Protein AF-A0A946DXX6-F1 (afdb_monomer_lite)

Secondary structure (DSSP, 8-state):
-----SSSHHHHHHHHHHHHHHHHHHHHHHHHHHHHHHHHHHHHHHHHHHHHHHHHHHHHHHHHHHHHHHHHHHHHHHHHHHTT-HHHHHHHHHHHHHHHGGGTTT-HHHHHHHHHHHHHHHHHHHHHTTSS-HHHHHHHHHHHHHHHHHHHHHT--TTSSSSSSTTSS--

Radius of gyration: 35.78 Å; chains: 1; bounding box: 60×43×117 Å

Foldseek 3Di:
DDDPPPPDPPVVVVVVVVVVVVVVVVVVVVVVVVVVVVVVVVVVVVVVVVVVVVVVVVVLVLLVVLLVLLVVLLVVLVVCLVVLVLQVSLVSLQVSLVSLVVCCVVPVVSVVLSVVSNVLSVVSVCVVVVNDPSPVSVVVSVVNSVVSCVVSVVSVDPDPDPPPPVPPVPD

pLDDT: mean 73.75, std 17.31, range [38.25, 97.12]

Structure (mmCIF, N/CA/C/O backbone):
data_AF-A0A946DXX6-F1
#
_entry.id   AF-A0A946DXX6-F1
#
loop_
_atom_site.group_PDB
_atom_site.id
_atom_site.type_symbol
_atom_site.label_atom_id
_atom_site.label_alt_id
_atom_site.label_comp_id
_atom_site.label_asym_id
_atom_site.label_entity_id
_atom_site.label_seq_id
_atom_site.pdbx_PDB_ins_code
_atom_site.Cartn_x
_atom_site.Cartn_y
_atom_site.Cartn_z
_atom_site.occupancy
_atom_site.B_iso_or_equiv
_atom_site.auth_seq_id
_atom_site.auth_comp_id
_atom_site.auth_asym_id
_atom_site.auth_atom_id
_atom_site.pdbx_PDB_model_num
ATOM 1 N N . MET A 1 1 ? 36.329 -27.708 -96.962 1.00 42.53 1 MET A N 1
ATOM 2 C CA . MET A 1 1 ? 36.511 -27.893 -95.509 1.00 42.53 1 MET A CA 1
ATOM 3 C C . MET A 1 1 ? 36.830 -26.517 -94.967 1.00 42.53 1 MET A C 1
ATOM 5 O O . MET A 1 1 ? 37.917 -26.030 -95.229 1.00 42.53 1 MET A O 1
ATOM 9 N N . ALA A 1 2 ? 35.816 -25.835 -94.436 1.00 41.81 2 ALA A N 1
ATOM 10 C CA . ALA A 1 2 ? 35.897 -24.435 -94.039 1.00 41.81 2 ALA A CA 1
ATOM 11 C C . ALA A 1 2 ? 36.210 -24.326 -92.544 1.00 41.81 2 ALA A C 1
ATOM 13 O O . ALA A 1 2 ? 35.707 -25.111 -91.740 1.00 41.81 2 ALA A O 1
ATOM 14 N N . ASP A 1 3 ? 37.058 -23.351 -92.249 1.00 43.53 3 ASP A N 1
ATOM 15 C CA . ASP A 1 3 ? 37.650 -22.978 -90.972 1.00 43.53 3 ASP A CA 1
ATOM 16 C C . ASP A 1 3 ? 36.684 -22.981 -89.779 1.00 43.53 3 ASP A C 1
ATOM 18 O O . ASP A 1 3 ? 35.752 -22.184 -89.688 1.00 43.53 3 ASP A O 1
ATOM 22 N N . SER A 1 4 ? 36.971 -23.842 -88.801 1.00 49.56 4 SER A N 1
ATOM 23 C CA . SER A 1 4 ? 36.309 -23.897 -87.495 1.00 49.56 4 SER A CA 1
ATOM 24 C C . SER A 1 4 ? 37.203 -23.316 -86.390 1.00 49.56 4 SER A C 1
ATOM 26 O O . SER A 1 4 ? 37.448 -23.979 -85.383 1.00 49.56 4 SER A O 1
ATOM 28 N N . GLN A 1 5 ? 37.744 -22.106 -86.581 1.00 49.38 5 GLN A N 1
ATOM 29 C CA . GLN A 1 5 ? 38.649 -21.478 -85.597 1.00 49.38 5 GLN A CA 1
ATOM 30 C C . GLN A 1 5 ? 38.319 -20.027 -85.203 1.00 49.38 5 GLN A C 1
ATOM 32 O O . GLN A 1 5 ? 39.096 -19.408 -84.487 1.00 49.38 5 GLN A O 1
ATOM 37 N N . LEU A 1 6 ? 37.160 -19.474 -85.577 1.00 48.19 6 LEU A N 1
ATOM 38 C CA . LEU A 1 6 ? 36.813 -18.079 -85.238 1.00 48.19 6 LEU A CA 1
ATOM 39 C C . LEU A 1 6 ? 35.688 -17.915 -84.201 1.00 48.19 6 LEU A C 1
ATOM 41 O O . LEU A 1 6 ? 35.209 -16.804 -83.996 1.00 48.19 6 LEU A O 1
ATOM 45 N N . ALA A 1 7 ? 35.266 -18.987 -83.524 1.00 48.91 7 ALA A N 1
ATOM 46 C CA . ALA A 1 7 ? 34.109 -18.940 -82.618 1.00 48.91 7 ALA A CA 1
ATOM 47 C C . ALA A 1 7 ? 34.429 -19.104 -81.120 1.00 48.91 7 ALA A C 1
ATOM 49 O O . ALA A 1 7 ? 33.512 -19.028 -80.309 1.00 48.91 7 ALA A O 1
ATOM 50 N N . THR A 1 8 ? 35.689 -19.315 -80.724 1.00 49.34 8 THR A N 1
ATOM 51 C CA . THR A 1 8 ? 36.031 -19.592 -79.315 1.00 49.34 8 THR A CA 1
ATOM 52 C C . THR A 1 8 ? 36.405 -18.350 -78.502 1.00 49.34 8 THR A C 1
ATOM 54 O O . THR A 1 8 ? 36.084 -18.305 -77.326 1.00 49.34 8 THR A O 1
ATOM 57 N N . GLY A 1 9 ? 36.991 -17.302 -79.096 1.00 51.78 9 GLY A N 1
ATOM 58 C CA . GLY A 1 9 ? 37.441 -16.120 -78.332 1.00 51.78 9 GLY A CA 1
ATOM 59 C C . GLY A 1 9 ? 36.355 -15.083 -78.005 1.00 51.78 9 GLY A C 1
ATOM 60 O O . GLY A 1 9 ? 36.371 -14.471 -76.944 1.00 51.78 9 GLY A O 1
ATOM 61 N N . PHE A 1 10 ? 35.376 -14.880 -78.892 1.00 49.94 10 PHE A N 1
ATOM 62 C CA . PHE A 1 10 ? 34.397 -13.789 -78.747 1.00 49.94 10 PHE A CA 1
ATOM 63 C C . PHE A 1 10 ? 33.220 -14.125 -77.817 1.00 49.94 10 PHE A C 1
ATOM 65 O O . PHE A 1 10 ? 32.603 -13.225 -77.243 1.00 49.94 10 PHE A O 1
ATOM 72 N N . LEU A 1 11 ? 32.899 -15.414 -77.673 1.00 51.38 11 LEU A N 1
ATOM 73 C CA . LEU A 1 11 ? 31.879 -15.892 -76.739 1.00 51.38 11 LEU A CA 1
ATOM 74 C C . LEU A 1 11 ? 32.445 -16.020 -75.316 1.00 51.38 11 LEU A C 1
ATOM 76 O O . LEU A 1 11 ? 31.753 -15.624 -74.384 1.00 51.38 11 LEU A O 1
ATOM 80 N N . ASP A 1 12 ? 33.694 -16.466 -75.144 1.00 59.28 12 ASP A N 1
ATOM 81 C CA . ASP A 1 12 ? 34.301 -16.636 -73.814 1.00 59.28 12 ASP A CA 1
ATOM 82 C C . ASP A 1 12 ? 34.495 -15.304 -73.076 1.00 59.28 12 ASP A C 1
ATOM 84 O O . ASP A 1 12 ? 34.080 -15.172 -71.925 1.00 59.28 12 ASP A O 1
ATOM 88 N N . ASP A 1 13 ? 35.050 -14.279 -73.731 1.00 59.81 13 ASP A N 1
ATOM 89 C CA . ASP A 1 13 ? 35.323 -13.000 -73.061 1.00 59.81 13 ASP A CA 1
ATOM 90 C C . ASP A 1 13 ? 34.041 -12.213 -72.749 1.00 59.81 13 ASP A C 1
ATOM 92 O O . ASP A 1 13 ? 33.933 -11.615 -71.681 1.00 59.81 13 ASP A O 1
ATOM 96 N N . ARG A 1 14 ? 33.025 -12.260 -73.624 1.00 60.88 14 ARG A N 1
ATOM 97 C CA . ARG A 1 14 ? 31.748 -11.552 -73.409 1.00 60.88 14 ARG A CA 1
ATOM 98 C C . ARG A 1 14 ? 30.870 -12.204 -72.345 1.00 60.88 14 ARG A C 1
ATOM 100 O O . ARG A 1 14 ? 30.226 -11.491 -71.576 1.00 60.88 14 ARG A O 1
ATOM 107 N N . TRP A 1 15 ? 30.834 -13.537 -72.286 1.00 58.66 15 TRP A N 1
ATOM 108 C CA . TRP A 1 15 ? 30.123 -14.247 -71.220 1.00 58.66 15 TRP A CA 1
ATOM 109 C C . TRP A 1 15 ? 30.855 -14.126 -69.881 1.00 58.66 15 TRP A C 1
ATOM 111 O O . TRP A 1 15 ? 30.199 -13.936 -68.857 1.00 58.66 15 TRP A O 1
ATOM 121 N N . ARG A 1 16 ? 32.196 -14.151 -69.878 1.00 63.50 16 ARG A N 1
ATOM 122 C CA . ARG A 1 16 ? 33.002 -13.928 -68.669 1.00 63.50 16 ARG A CA 1
ATOM 123 C C . ARG A 1 16 ? 32.853 -12.504 -68.129 1.00 63.50 16 ARG A C 1
ATOM 125 O O . ARG A 1 16 ? 32.652 -12.361 -66.926 1.00 63.50 16 ARG A O 1
ATOM 132 N N . ASP A 1 17 ? 32.867 -11.478 -68.983 1.00 59.44 17 ASP A N 1
ATOM 133 C CA . ASP A 1 17 ? 32.601 -10.089 -68.570 1.00 59.44 17 ASP A CA 1
ATOM 134 C C . ASP A 1 17 ? 31.159 -9.904 -68.087 1.00 59.44 17 ASP A C 1
ATOM 136 O O . ASP A 1 17 ? 30.926 -9.259 -67.067 1.00 59.44 17 ASP A O 1
AT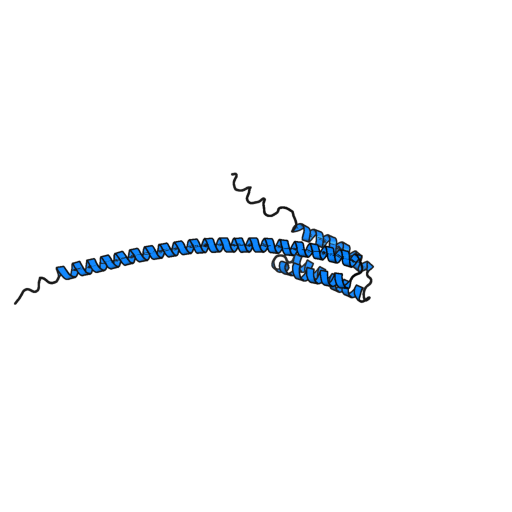OM 140 N N . GLY A 1 18 ? 30.181 -10.523 -68.758 1.00 63.53 18 GLY A N 1
ATOM 141 C CA . GLY A 1 18 ? 28.786 -10.509 -68.314 1.00 63.53 18 GLY A CA 1
ATOM 142 C C . GLY A 1 18 ? 28.611 -11.119 -66.920 1.00 63.53 18 GLY A C 1
ATOM 143 O O . GLY A 1 18 ? 27.963 -10.524 -66.061 1.00 63.53 18 GLY A O 1
ATOM 144 N N . LEU A 1 19 ? 29.245 -12.267 -66.659 1.00 60.84 19 LEU A N 1
ATOM 145 C CA . LEU A 1 19 ? 29.236 -12.920 -65.346 1.00 60.84 19 LEU A CA 1
ATOM 146 C C . LEU A 1 19 ? 30.027 -12.136 -64.293 1.00 60.84 19 LEU A C 1
ATOM 148 O O . LEU A 1 19 ? 29.609 -12.096 -63.138 1.00 60.84 19 LEU A O 1
ATOM 152 N N . ALA A 1 20 ? 31.125 -11.480 -64.671 1.00 62.44 20 ALA A N 1
ATOM 153 C CA . ALA A 1 20 ? 31.894 -10.624 -63.773 1.00 62.44 20 ALA A CA 1
ATOM 154 C C . ALA A 1 20 ? 31.110 -9.364 -63.375 1.00 62.44 20 ALA A C 1
ATOM 156 O O . ALA A 1 20 ? 31.113 -8.995 -62.204 1.00 62.44 20 ALA A O 1
ATOM 157 N N . ILE A 1 21 ? 30.381 -8.744 -64.310 1.00 66.00 21 ILE A N 1
ATOM 158 C CA . ILE A 1 21 ? 29.507 -7.593 -64.038 1.00 66.00 21 ILE A CA 1
ATOM 159 C C . ILE A 1 21 ? 28.327 -8.019 -63.161 1.00 66.00 21 ILE A C 1
ATOM 161 O O . ILE A 1 21 ? 28.051 -7.369 -62.156 1.00 66.00 21 ILE A O 1
ATOM 165 N N . VAL A 1 22 ? 27.661 -9.132 -63.483 1.00 63.97 22 VAL A N 1
ATOM 166 C CA . VAL A 1 22 ? 26.556 -9.665 -62.667 1.00 63.97 22 VAL A CA 1
ATOM 167 C C . VAL A 1 22 ? 27.046 -10.065 -61.271 1.00 63.97 22 VAL A C 1
ATOM 169 O O . VAL A 1 22 ? 26.384 -9.762 -60.279 1.00 63.97 22 VAL A O 1
ATOM 172 N N . GLY A 1 23 ? 28.232 -10.669 -61.173 1.00 61.81 23 GLY A N 1
ATOM 173 C CA . GLY A 1 23 ? 28.885 -10.997 -59.907 1.00 61.81 23 GLY A CA 1
ATOM 174 C C . GLY A 1 23 ? 29.244 -9.754 -59.093 1.00 61.81 23 GLY A C 1
ATOM 175 O O . GLY A 1 23 ? 28.924 -9.687 -57.908 1.00 61.81 23 GLY A O 1
ATOM 176 N N . ALA A 1 24 ? 29.830 -8.733 -59.723 1.00 63.62 24 ALA A N 1
ATOM 177 C CA . ALA A 1 24 ? 30.171 -7.467 -59.075 1.00 63.62 24 ALA A CA 1
ATOM 178 C C . ALA A 1 24 ? 28.922 -6.719 -58.583 1.00 63.62 24 ALA A C 1
ATOM 180 O O . ALA A 1 24 ? 28.896 -6.234 -57.451 1.00 63.62 24 ALA A O 1
ATOM 181 N N . VAL A 1 25 ? 27.855 -6.683 -59.387 1.00 68.44 25 VAL A N 1
ATOM 182 C CA . VAL A 1 25 ? 26.559 -6.109 -58.996 1.00 68.44 25 VAL A CA 1
ATOM 183 C C . VAL A 1 25 ? 25.938 -6.900 -57.840 1.00 68.44 25 VAL A C 1
ATOM 185 O O . VAL A 1 25 ? 25.453 -6.298 -56.883 1.00 68.44 25 VAL A O 1
ATOM 188 N N . GLY A 1 26 ? 26.008 -8.234 -57.863 1.00 58.97 26 GLY A N 1
ATOM 189 C CA . GLY A 1 26 ? 25.528 -9.091 -56.773 1.00 58.97 26 GLY A CA 1
ATOM 190 C C . GLY A 1 26 ? 26.270 -8.865 -55.450 1.00 58.97 26 GLY A C 1
ATOM 191 O O . GLY A 1 26 ? 25.641 -8.787 -54.391 1.00 58.97 26 GLY A O 1
ATOM 192 N N . VAL A 1 27 ? 27.593 -8.681 -55.498 1.00 63.19 27 VAL A N 1
ATOM 193 C CA . VAL A 1 27 ? 28.404 -8.338 -54.318 1.00 63.19 27 VAL A CA 1
ATOM 194 C C . VAL A 1 27 ? 28.028 -6.954 -53.781 1.00 63.19 27 VAL A C 1
ATOM 196 O O . VAL A 1 27 ? 27.816 -6.811 -52.578 1.00 63.19 27 VAL A O 1
ATOM 199 N N . LEU A 1 28 ? 27.862 -5.951 -54.650 1.00 62.81 28 LEU A N 1
ATOM 200 C CA . LEU A 1 28 ? 27.447 -4.602 -54.242 1.00 62.81 28 LEU A CA 1
ATOM 201 C C . LEU A 1 28 ? 26.054 -4.587 -53.597 1.00 62.81 28 LEU A C 1
ATOM 203 O O . LEU A 1 28 ? 25.866 -3.940 -52.568 1.00 62.81 28 LEU A O 1
ATOM 207 N N . LEU A 1 29 ? 25.097 -5.338 -54.149 1.00 61.56 29 LEU A N 1
ATOM 208 C CA . LEU A 1 29 ? 23.759 -5.490 -53.568 1.00 61.56 29 LEU A CA 1
ATOM 209 C C . LEU A 1 29 ? 23.795 -6.205 -52.214 1.00 61.56 29 LEU A C 1
ATOM 211 O O . LEU A 1 29 ? 23.064 -5.826 -51.301 1.00 61.56 29 LEU A O 1
ATOM 215 N N . THR A 1 30 ? 24.674 -7.195 -52.054 1.00 63.16 30 THR A N 1
ATOM 216 C CA . THR A 1 30 ? 24.858 -7.899 -50.777 1.00 63.16 30 THR A CA 1
ATOM 217 C C . THR A 1 30 ? 25.454 -6.971 -49.718 1.00 63.16 30 THR A C 1
ATOM 219 O O . THR A 1 30 ? 24.955 -6.927 -48.597 1.00 63.16 30 THR A O 1
ATOM 222 N N . LEU A 1 31 ? 26.464 -6.169 -50.070 1.00 64.56 31 LEU A N 1
ATOM 223 C CA . LEU A 1 31 ? 27.055 -5.173 -49.167 1.00 64.56 31 LEU A CA 1
ATOM 224 C C . LEU A 1 31 ? 26.043 -4.090 -48.762 1.00 64.56 31 LEU A C 1
ATOM 226 O O . LEU A 1 31 ? 25.970 -3.727 -47.588 1.00 64.56 31 LEU A O 1
ATOM 230 N N . LEU A 1 32 ? 25.214 -3.629 -49.704 1.00 68.38 32 LEU A N 1
ATOM 231 C CA . LEU A 1 32 ? 24.083 -2.738 -49.423 1.00 68.38 32 LEU A CA 1
ATOM 232 C C . LEU A 1 32 ? 23.070 -3.389 -48.473 1.00 68.38 32 LEU A C 1
ATOM 234 O O . LEU A 1 32 ? 22.661 -2.764 -47.497 1.00 68.38 32 LEU A O 1
ATOM 238 N N . GLY A 1 33 ? 22.705 -4.650 -48.715 1.00 53.41 33 GLY A N 1
ATOM 239 C CA . GLY A 1 33 ? 21.799 -5.412 -47.856 1.00 53.41 33 GLY A CA 1
ATOM 240 C C . GLY A 1 33 ? 22.331 -5.582 -46.431 1.00 53.41 33 GLY A C 1
ATOM 241 O O . GLY A 1 33 ? 21.594 -5.363 -45.471 1.00 53.41 33 GLY A O 1
ATOM 242 N N . VAL A 1 34 ? 23.624 -5.886 -46.279 1.00 61.62 34 VAL A N 1
ATOM 243 C CA . VAL A 1 34 ? 24.296 -5.978 -44.972 1.00 61.62 34 VAL A CA 1
ATOM 244 C C . VAL A 1 34 ? 24.321 -4.617 -44.271 1.00 61.62 34 VAL A C 1
ATOM 246 O O . VAL A 1 34 ? 24.017 -4.544 -43.083 1.00 61.62 34 VAL A O 1
ATOM 249 N N . GLY A 1 35 ? 24.596 -3.525 -44.991 1.00 63.03 35 GLY A N 1
ATOM 250 C CA . GLY A 1 35 ? 24.540 -2.168 -44.438 1.00 63.03 35 GLY A CA 1
ATOM 251 C C . GLY A 1 35 ? 23.142 -1.780 -43.944 1.00 63.03 35 GLY A C 1
ATOM 252 O O . GLY A 1 35 ? 23.001 -1.247 -42.842 1.00 63.03 35 GLY A O 1
ATOM 253 N N . ILE A 1 36 ? 22.098 -2.111 -44.712 1.00 72.88 36 ILE A N 1
ATOM 254 C CA . ILE A 1 36 ? 20.697 -1.900 -44.315 1.00 72.88 36 ILE A CA 1
ATOM 255 C C . ILE A 1 36 ? 20.347 -2.750 -43.087 1.00 72.88 36 ILE A C 1
ATOM 257 O O . ILE A 1 36 ? 19.703 -2.245 -42.170 1.00 72.88 36 ILE A O 1
ATOM 261 N N . ALA A 1 37 ? 20.793 -4.008 -43.027 1.00 52.06 37 ALA A N 1
ATOM 262 C CA . ALA A 1 37 ? 20.562 -4.888 -41.881 1.00 52.06 37 ALA A CA 1
ATOM 263 C C . ALA A 1 37 ? 21.265 -4.385 -40.608 1.00 52.06 37 ALA A C 1
ATOM 265 O O . ALA A 1 37 ? 20.654 -4.359 -39.542 1.00 52.06 37 ALA A O 1
ATOM 266 N N . ILE A 1 38 ? 22.513 -3.914 -40.712 1.00 65.44 38 ILE A N 1
ATOM 267 C CA . ILE A 1 38 ? 23.243 -3.289 -39.597 1.00 65.44 38 ILE A CA 1
ATOM 268 C C . ILE A 1 38 ? 22.520 -2.017 -39.136 1.00 65.44 38 ILE A C 1
ATOM 270 O O . ILE A 1 38 ? 22.311 -1.824 -37.940 1.00 65.44 38 ILE A O 1
ATOM 274 N N . TRP A 1 39 ? 22.074 -1.171 -40.067 1.00 68.56 39 TRP A N 1
ATOM 275 C CA . TRP A 1 39 ? 21.306 0.031 -39.737 1.00 68.56 39 TRP A CA 1
ATOM 276 C C . TRP A 1 39 ? 19.971 -0.296 -39.047 1.00 68.56 39 TRP A C 1
ATOM 278 O O . TRP A 1 39 ? 19.608 0.357 -38.066 1.00 68.56 39 TRP A O 1
ATOM 288 N N . GLN A 1 40 ? 19.269 -1.343 -39.496 1.00 60.97 40 GLN A N 1
ATOM 289 C CA . GLN A 1 40 ? 18.070 -1.850 -38.825 1.00 60.97 40 GLN A CA 1
ATOM 290 C C . GLN A 1 40 ? 18.384 -2.366 -37.418 1.00 60.97 40 GLN A C 1
ATOM 292 O O . GLN A 1 40 ? 17.667 -2.008 -36.491 1.00 60.97 40 GLN A O 1
ATOM 297 N N . LEU A 1 41 ? 19.475 -3.117 -37.222 1.00 54.16 41 LEU A N 1
ATOM 298 C CA . LEU A 1 41 ? 19.900 -3.593 -35.900 1.00 54.16 41 LEU A CA 1
ATOM 299 C C . LEU A 1 41 ? 20.179 -2.436 -34.933 1.00 54.16 41 LEU A C 1
ATOM 301 O O . LEU A 1 41 ? 19.690 -2.468 -33.806 1.00 54.16 41 LEU A O 1
ATOM 305 N N . TYR A 1 42 ? 20.885 -1.390 -35.371 1.00 66.19 42 TYR A N 1
ATOM 306 C CA . TYR A 1 42 ? 21.125 -0.203 -34.541 1.00 66.19 42 TYR A CA 1
ATOM 307 C C . TYR A 1 42 ? 19.827 0.527 -34.180 1.00 66.19 42 TYR A C 1
ATOM 309 O O . TYR A 1 42 ? 19.639 0.921 -33.028 1.00 66.19 42 TYR A O 1
ATOM 317 N N . LYS A 1 43 ? 18.903 0.674 -35.137 1.00 64.88 43 LYS A N 1
ATOM 318 C CA . LYS A 1 43 ? 17.599 1.307 -34.896 1.00 64.88 43 LYS A CA 1
ATOM 319 C C . LYS A 1 43 ? 16.700 0.462 -33.987 1.00 64.88 43 LYS A C 1
ATOM 321 O O . LYS A 1 43 ? 15.970 1.009 -33.168 1.00 64.88 43 LYS A O 1
ATOM 326 N N . THR A 1 44 ? 16.757 -0.863 -34.099 1.00 55.44 44 THR A N 1
ATOM 327 C CA . THR A 1 44 ? 16.031 -1.783 -33.218 1.00 55.44 44 THR A CA 1
ATOM 328 C C . THR A 1 44 ? 16.618 -1.766 -31.812 1.00 55.44 44 THR A C 1
ATOM 330 O O . THR A 1 44 ? 15.853 -1.728 -30.852 1.00 55.44 44 THR A O 1
ATOM 333 N N . GLN A 1 45 ? 17.945 -1.719 -31.660 1.00 57.88 45 GLN A N 1
ATOM 334 C CA . GLN A 1 45 ? 18.588 -1.580 -30.350 1.00 57.88 45 GLN A CA 1
ATOM 335 C C . GLN A 1 45 ? 18.227 -0.254 -29.673 1.00 57.88 45 GLN A C 1
ATOM 337 O O . GLN A 1 45 ? 17.856 -0.268 -28.503 1.00 57.88 45 GLN A O 1
ATOM 342 N N . SER A 1 46 ? 18.250 0.872 -30.395 1.00 63.03 46 SER A N 1
ATOM 343 C CA . SER A 1 46 ? 17.865 2.171 -29.826 1.00 63.03 46 SER A CA 1
ATOM 344 C C . SER A 1 46 ? 16.372 2.258 -29.502 1.00 63.03 46 SER A C 1
ATOM 346 O O . SER A 1 46 ? 16.010 2.782 -28.453 1.00 63.03 46 SER A O 1
ATOM 348 N N . ALA A 1 47 ? 15.501 1.678 -30.335 1.00 50.25 47 ALA A N 1
ATOM 349 C CA . ALA A 1 47 ? 14.073 1.567 -30.039 1.00 50.25 47 ALA A CA 1
ATOM 350 C C . ALA A 1 47 ? 13.799 0.656 -28.832 1.00 50.25 47 ALA A C 1
ATOM 352 O O . ALA A 1 47 ? 12.917 0.949 -28.033 1.00 50.25 47 ALA A O 1
ATOM 353 N N . THR A 1 48 ? 14.576 -0.419 -28.671 1.00 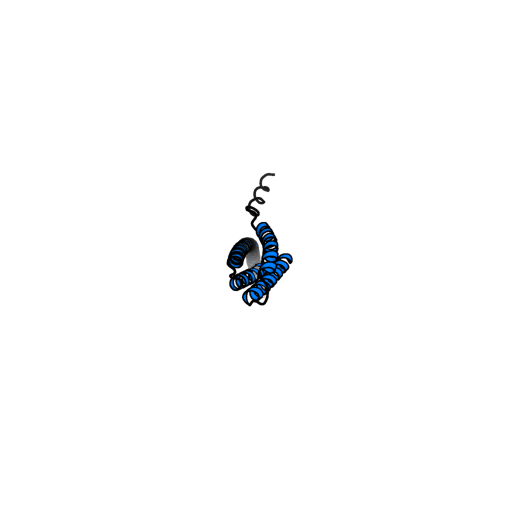54.66 48 THR A N 1
ATOM 354 C CA . THR A 1 48 ? 14.475 -1.325 -27.518 1.00 54.66 48 THR A CA 1
ATOM 355 C C . THR A 1 48 ? 14.962 -0.636 -26.250 1.00 54.66 48 THR A C 1
ATOM 357 O O . THR A 1 48 ? 14.285 -0.702 -25.234 1.00 54.66 48 THR A O 1
ATOM 360 N N . ALA A 1 49 ? 16.084 0.085 -26.310 1.00 63.03 49 ALA A N 1
ATOM 361 C CA . ALA A 1 49 ? 16.597 0.860 -25.185 1.00 63.03 49 ALA A CA 1
ATOM 362 C C . ALA A 1 49 ? 15.614 1.963 -24.760 1.00 63.03 49 ALA A C 1
ATOM 364 O O . ALA A 1 49 ? 15.298 2.072 -23.579 1.00 63.03 49 ALA A O 1
ATOM 365 N N . ALA A 1 50 ? 15.051 2.710 -25.716 1.00 59.84 50 ALA A N 1
ATOM 366 C CA . ALA A 1 50 ? 14.032 3.722 -25.444 1.00 59.84 50 ALA A CA 1
ATOM 367 C C . ALA A 1 50 ? 12.729 3.112 -24.898 1.00 59.84 50 ALA A C 1
ATOM 369 O O . ALA A 1 50 ? 12.110 3.687 -24.007 1.00 59.84 50 ALA A O 1
ATOM 370 N N . ALA A 1 51 ? 12.319 1.937 -25.388 1.00 48.53 51 ALA A N 1
ATOM 371 C CA . ALA A 1 51 ? 11.160 1.220 -24.862 1.00 48.53 51 ALA A CA 1
ATOM 372 C C . ALA A 1 51 ? 11.404 0.706 -23.436 1.00 48.53 51 ALA A C 1
ATOM 374 O O . ALA A 1 51 ? 10.529 0.839 -22.588 1.00 48.53 51 ALA A O 1
ATOM 375 N N . VAL A 1 52 ? 12.594 0.170 -23.146 1.00 59.50 52 VAL A N 1
ATOM 376 C CA . VAL A 1 52 ? 12.987 -0.265 -21.796 1.00 59.50 52 VAL A CA 1
ATOM 377 C C . VAL A 1 52 ? 13.031 0.924 -20.839 1.00 59.50 52 VAL A C 1
ATOM 379 O O . VAL A 1 52 ? 12.486 0.834 -19.743 1.00 59.50 52 VAL A O 1
ATOM 382 N N . GLN A 1 53 ? 13.605 2.052 -21.261 1.00 63.12 53 GLN A N 1
ATOM 383 C CA . GLN A 1 53 ? 13.622 3.278 -20.465 1.00 63.12 53 GLN A CA 1
ATOM 384 C C . GLN A 1 53 ? 12.201 3.798 -20.212 1.00 63.12 53 GLN A C 1
ATOM 386 O O . GLN A 1 53 ? 11.841 4.045 -19.068 1.00 63.12 53 GLN A O 1
ATOM 391 N N . ALA A 1 54 ? 11.344 3.847 -21.236 1.00 54.47 54 ALA A N 1
ATOM 392 C CA . ALA A 1 54 ? 9.946 4.245 -21.075 1.00 54.47 54 ALA A CA 1
ATOM 393 C C . ALA A 1 54 ? 9.150 3.295 -20.160 1.00 54.47 54 ALA A C 1
ATOM 395 O O . ALA A 1 54 ? 8.276 3.751 -19.422 1.00 54.47 54 ALA A O 1
ATOM 396 N N . ILE A 1 55 ? 9.438 1.988 -20.182 1.00 64.38 55 ILE A N 1
ATOM 397 C CA . ILE A 1 55 ? 8.838 1.001 -19.271 1.00 64.38 55 ILE A CA 1
ATOM 398 C C . ILE A 1 55 ? 9.309 1.241 -17.834 1.00 64.38 55 ILE A C 1
ATOM 400 O O . ILE A 1 55 ? 8.478 1.227 -16.928 1.00 64.38 55 ILE A O 1
ATOM 404 N N . ASN A 1 56 ? 10.602 1.493 -17.622 1.00 67.44 56 ASN A N 1
ATOM 405 C CA . ASN A 1 56 ? 11.154 1.779 -16.297 1.00 67.44 56 ASN A CA 1
ATOM 406 C C . ASN A 1 56 ? 10.592 3.089 -15.724 1.00 67.44 56 ASN A C 1
ATOM 408 O O . ASN A 1 56 ? 10.098 3.087 -14.599 1.00 67.44 56 ASN A O 1
ATOM 412 N N . ASP A 1 57 ? 10.541 4.156 -16.523 1.00 65.62 57 ASP A N 1
ATOM 413 C CA . ASP A 1 57 ? 9.928 5.432 -16.134 1.00 65.62 57 ASP A CA 1
ATOM 414 C C . ASP A 1 57 ? 8.429 5.265 -15.834 1.00 65.62 57 ASP A C 1
ATOM 416 O O . ASP A 1 57 ? 7.890 5.857 -14.897 1.00 65.62 57 ASP A O 1
ATOM 420 N N . SER A 1 58 ? 7.728 4.442 -16.623 1.00 64.56 58 SER A N 1
ATOM 421 C CA . SER A 1 58 ? 6.312 4.134 -16.387 1.00 64.56 58 SER A CA 1
ATOM 422 C C . SER A 1 58 ? 6.117 3.339 -15.099 1.00 64.56 58 SER A C 1
ATOM 424 O O . SER A 1 58 ? 5.152 3.585 -14.376 1.00 64.56 58 SER A O 1
ATOM 426 N N . LYS A 1 59 ? 7.036 2.419 -14.791 1.00 68.75 59 LYS A N 1
ATOM 427 C CA . LYS A 1 59 ? 7.032 1.626 -13.562 1.00 68.75 59 LYS A CA 1
ATOM 428 C C . LYS A 1 59 ? 7.267 2.508 -12.335 1.00 68.75 59 LYS A C 1
ATOM 430 O O . LYS A 1 59 ? 6.470 2.439 -11.409 1.00 68.75 59 LYS A O 1
ATOM 435 N N . GLU A 1 60 ? 8.269 3.385 -12.355 1.00 70.75 60 GLU A N 1
ATOM 436 C CA . GLU A 1 60 ? 8.555 4.305 -11.241 1.00 70.75 60 GLU A CA 1
ATOM 437 C C . GLU A 1 60 ? 7.381 5.265 -10.977 1.00 70.75 60 GLU A C 1
ATOM 439 O O . GLU A 1 60 ? 6.958 5.476 -9.835 1.00 70.75 60 GLU A O 1
ATOM 444 N N . ARG A 1 61 ? 6.788 5.819 -12.043 1.00 71.75 61 ARG A N 1
ATOM 445 C CA . ARG A 1 61 ? 5.599 6.680 -11.926 1.00 71.75 61 ARG A CA 1
ATOM 446 C C . ARG A 1 61 ? 4.397 5.923 -11.378 1.00 71.75 61 ARG A C 1
ATOM 448 O O . ARG A 1 61 ? 3.641 6.475 -10.580 1.00 71.75 61 ARG A O 1
ATOM 455 N N . TYR A 1 62 ? 4.214 4.678 -11.808 1.00 71.31 62 TYR A N 1
ATOM 456 C CA . TYR A 1 62 ? 3.150 3.819 -11.309 1.00 71.31 62 TYR A CA 1
ATOM 457 C C . TYR A 1 62 ? 3.351 3.480 -9.830 1.00 71.31 62 TYR A C 1
ATOM 459 O O . TYR A 1 62 ? 2.421 3.634 -9.044 1.00 71.31 62 TYR A O 1
ATOM 467 N N . GLU A 1 63 ? 4.568 3.116 -9.430 1.00 73.81 63 GLU A N 1
ATOM 468 C CA . GLU A 1 63 ? 4.935 2.876 -8.032 1.00 73.81 63 GLU A CA 1
ATOM 469 C C . GLU A 1 63 ? 4.630 4.097 -7.161 1.00 73.81 63 GLU A C 1
ATOM 471 O O . GLU A 1 63 ? 3.906 3.990 -6.169 1.00 73.81 63 GLU A O 1
ATOM 476 N N . THR A 1 64 ? 5.066 5.280 -7.594 1.00 76.56 64 THR A N 1
ATOM 477 C CA . THR A 1 64 ? 4.796 6.547 -6.899 1.00 76.56 64 THR A CA 1
ATOM 478 C C . THR A 1 64 ? 3.295 6.826 -6.778 1.00 76.56 64 THR A C 1
ATOM 480 O O . THR A 1 64 ? 2.814 7.245 -5.721 1.00 76.56 64 THR A O 1
ATOM 483 N N . TYR A 1 65 ? 2.532 6.576 -7.846 1.00 75.88 65 TYR A N 1
ATOM 484 C CA . TYR A 1 65 ? 1.081 6.743 -7.843 1.00 75.88 65 TYR A CA 1
ATOM 485 C C . TYR A 1 65 ? 0.398 5.810 -6.838 1.00 75.88 65 TYR A C 1
ATOM 487 O O . TYR A 1 65 ? -0.427 6.270 -6.047 1.00 75.88 65 TYR A O 1
ATOM 495 N N . VAL A 1 66 ? 0.735 4.518 -6.845 1.00 77.38 66 VAL A N 1
ATOM 496 C CA . VAL A 1 66 ? 0.099 3.536 -5.959 1.00 77.38 66 VAL A CA 1
ATOM 497 C C . VAL A 1 66 ? 0.446 3.821 -4.499 1.00 77.38 66 VAL A C 1
ATOM 499 O O . VAL A 1 66 ? -0.447 3.772 -3.655 1.00 77.38 66 VAL A O 1
ATOM 502 N N . VAL A 1 67 ? 1.698 4.179 -4.190 1.00 79.94 67 VAL A N 1
ATOM 503 C CA . VAL A 1 67 ? 2.104 4.548 -2.823 1.00 79.94 67 VAL A CA 1
ATOM 504 C C . VAL A 1 67 ? 1.362 5.807 -2.359 1.00 79.94 67 VAL A C 1
ATOM 506 O O . VAL A 1 67 ? 0.773 5.796 -1.277 1.00 79.94 67 VAL A O 1
ATOM 509 N N . GLY A 1 68 ? 1.289 6.853 -3.192 1.00 78.75 68 GLY A N 1
ATOM 510 C CA . GLY A 1 68 ? 0.534 8.067 -2.863 1.00 78.75 68 GLY A CA 1
ATOM 511 C C . GLY A 1 68 ? -0.967 7.810 -2.692 1.00 78.75 68 GLY A C 1
ATOM 512 O O . GLY A 1 68 ? -1.622 8.397 -1.827 1.00 78.75 68 GLY A O 1
ATOM 513 N N . HIS A 1 69 ? -1.526 6.888 -3.477 1.00 79.88 69 HIS A N 1
ATOM 514 C CA . HIS A 1 69 ? -2.913 6.466 -3.325 1.00 79.88 69 HIS A CA 1
ATOM 515 C C . HIS A 1 69 ? -3.131 5.671 -2.028 1.00 79.88 69 HIS A C 1
ATOM 517 O O . HIS A 1 69 ? -4.110 5.909 -1.319 1.00 79.88 69 HIS A O 1
ATOM 523 N N . ALA A 1 70 ? -2.201 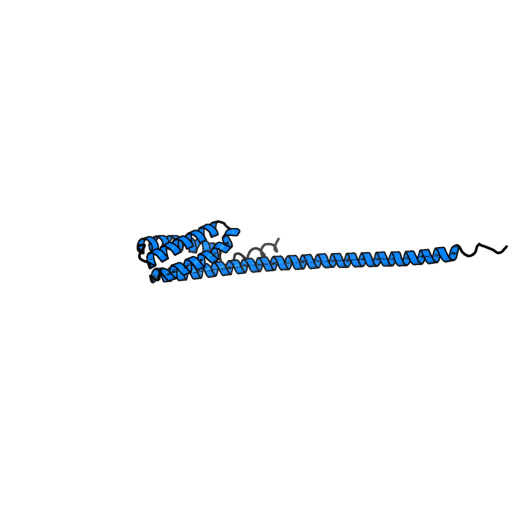4.783 -1.672 1.00 82.94 70 ALA A N 1
ATOM 524 C CA . ALA A 1 70 ? -2.237 4.023 -0.428 1.00 82.94 70 ALA A CA 1
ATOM 525 C C . ALA A 1 70 ? -2.133 4.934 0.810 1.00 82.94 70 ALA A C 1
ATOM 527 O O . ALA A 1 70 ? -2.870 4.727 1.774 1.00 82.94 70 ALA A O 1
ATOM 528 N N . ASP A 1 71 ? -1.300 5.981 0.776 1.00 85.69 71 ASP A N 1
ATOM 529 C CA . ASP A 1 71 ? -1.206 6.970 1.863 1.00 85.69 71 ASP A CA 1
ATOM 530 C C . ASP A 1 71 ? -2.505 7.774 2.040 1.00 85.69 71 ASP A C 1
ATOM 532 O O . ASP A 1 71 ? -3.004 7.965 3.159 1.00 85.69 71 ASP A O 1
ATOM 536 N N . ARG A 1 72 ? -3.135 8.162 0.925 1.00 86.06 72 ARG A N 1
ATOM 537 C CA . ARG A 1 72 ? -4.464 8.780 0.952 1.00 86.06 72 ARG A CA 1
ATOM 538 C C . ARG A 1 72 ? -5.500 7.845 1.585 1.00 86.06 72 ARG A C 1
ATOM 540 O O . ARG A 1 72 ? -6.241 8.280 2.467 1.00 86.06 72 ARG A O 1
ATOM 547 N N . LEU A 1 73 ? -5.558 6.580 1.161 1.00 86.75 73 LEU A N 1
ATOM 548 C CA . LEU A 1 73 ? -6.501 5.593 1.704 1.00 86.75 73 LEU A CA 1
ATOM 549 C C . LEU A 1 73 ? -6.263 5.337 3.198 1.00 86.75 73 LEU A C 1
ATOM 551 O O . LEU A 1 73 ? -7.224 5.253 3.965 1.00 86.75 73 LEU A O 1
ATOM 555 N N . LEU A 1 74 ? -5.002 5.299 3.634 1.00 89.19 74 LEU A N 1
ATOM 556 C CA . LEU A 1 74 ? -4.634 5.185 5.044 1.00 89.19 74 LEU A CA 1
ATOM 557 C C . LEU A 1 74 ? -5.145 6.381 5.862 1.00 89.19 74 LEU A C 1
ATOM 559 O O . LEU A 1 74 ? -5.697 6.209 6.955 1.00 89.19 74 LEU A O 1
ATOM 563 N N . SER A 1 75 ? -5.000 7.591 5.322 1.00 88.00 75 SER A N 1
ATOM 564 C CA . SER A 1 75 ? -5.507 8.821 5.936 1.00 88.00 75 SER A CA 1
ATOM 565 C C . SER A 1 75 ? -7.038 8.843 6.010 1.00 88.00 75 SER A C 1
ATOM 567 O O . SER A 1 75 ? -7.599 9.198 7.051 1.00 88.00 75 SER A O 1
ATOM 569 N N . GLU A 1 76 ? -7.731 8.402 4.955 1.00 88.44 76 GLU A N 1
ATOM 570 C CA . GLU A 1 76 ? -9.190 8.241 4.957 1.00 88.44 76 GLU A CA 1
ATOM 571 C C . GLU A 1 76 ? -9.639 7.213 6.007 1.00 88.44 76 GLU A C 1
ATOM 573 O O . GLU A 1 76 ? -10.511 7.508 6.826 1.00 88.44 76 GLU A O 1
ATOM 578 N N . ALA A 1 77 ? -9.009 6.034 6.047 1.00 89.56 77 ALA A N 1
ATOM 579 C CA . ALA A 1 77 ? -9.319 4.988 7.018 1.00 89.56 77 ALA A CA 1
ATOM 580 C C . ALA A 1 77 ? -9.132 5.481 8.462 1.00 89.56 77 ALA A C 1
ATOM 582 O O . ALA A 1 77 ? -9.986 5.233 9.316 1.00 89.56 77 ALA A O 1
ATOM 583 N N . LYS A 1 78 ? -8.072 6.255 8.736 1.00 92.00 78 LYS A N 1
ATOM 584 C CA . LYS A 1 78 ? -7.854 6.896 10.041 1.00 92.00 78 LYS A CA 1
ATOM 585 C C . LYS A 1 78 ? -9.028 7.795 10.438 1.00 92.00 78 LYS A C 1
ATOM 587 O O . LYS A 1 78 ? -9.540 7.663 11.551 1.00 92.00 78 LYS A O 1
ATOM 592 N N . LEU A 1 79 ? -9.462 8.687 9.546 1.00 92.88 79 LEU A N 1
ATOM 593 C CA . LEU A 1 79 ? -10.583 9.599 9.805 1.00 92.88 79 LEU A CA 1
ATOM 594 C C . LEU A 1 79 ? -11.901 8.842 10.013 1.00 92.88 79 LEU A C 1
ATOM 596 O O . LEU A 1 79 ? -12.703 9.204 10.878 1.00 92.88 79 LEU A O 1
ATOM 600 N N . LEU A 1 80 ? -12.1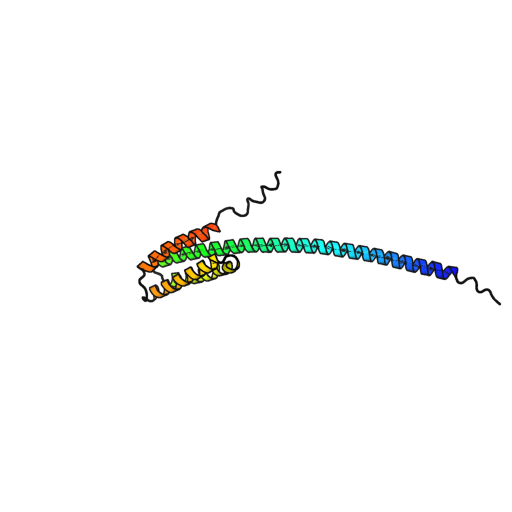19 7.768 9.253 1.00 91.56 80 LEU A N 1
ATOM 601 C CA . LEU A 1 80 ? -13.312 6.931 9.362 1.00 91.56 80 LEU A CA 1
ATOM 602 C C . LEU A 1 80 ? -13.354 6.165 10.688 1.00 91.56 80 LEU A C 1
ATOM 604 O O . LEU A 1 80 ? -14.402 6.144 11.329 1.00 91.56 80 LEU A O 1
ATOM 608 N N . VAL A 1 81 ? -12.224 5.618 11.146 1.00 92.19 81 VAL A N 1
ATOM 609 C CA . VAL A 1 81 ? -12.105 4.977 12.468 1.00 92.19 81 VAL A CA 1
ATOM 610 C C . VAL A 1 81 ? -12.349 5.979 13.600 1.00 92.19 81 VAL A C 1
ATOM 612 O O . VAL A 1 81 ? -13.034 5.654 14.571 1.00 92.19 81 VAL A O 1
ATOM 615 N N . GLN A 1 82 ? -11.829 7.206 13.474 1.00 93.31 82 GLN A N 1
ATOM 616 C CA . GLN A 1 82 ? -12.080 8.288 14.436 1.00 93.31 82 GLN A CA 1
ATOM 617 C C . GLN A 1 82 ? -13.554 8.708 14.470 1.00 93.31 82 GLN A C 1
ATOM 619 O O . GLN A 1 82 ? -14.076 9.009 15.537 1.00 93.31 82 GLN A O 1
ATOM 624 N N . SER A 1 83 ? -14.223 8.685 13.317 1.00 95.06 83 SER A N 1
ATOM 625 C CA . SER A 1 83 ? -15.652 8.997 13.179 1.00 95.06 83 SER A CA 1
ATOM 626 C C . SER A 1 83 ? -16.566 7.794 13.444 1.00 95.06 83 SER A C 1
ATOM 628 O O . SER A 1 83 ? -17.759 7.871 13.162 1.00 95.06 83 SER A O 1
ATOM 630 N N . GLU A 1 84 ? -16.012 6.666 13.897 1.00 95.00 84 GLU A N 1
ATOM 631 C CA . GLU A 1 84 ? -16.730 5.409 14.167 1.00 95.00 84 GLU A CA 1
ATOM 632 C C . GLU A 1 84 ? -17.492 4.837 12.958 1.00 95.00 84 GLU A C 1
ATOM 634 O O . GLU A 1 84 ? -18.398 4.013 13.083 1.00 95.00 84 GLU A O 1
ATOM 639 N N . LYS A 1 85 ? -17.078 5.219 11.747 1.00 95.06 85 LYS A N 1
ATOM 640 C CA . LYS A 1 85 ? -17.604 4.712 10.474 1.00 95.06 85 LYS A CA 1
ATOM 641 C C . LYS A 1 85 ? -16.872 3.428 10.075 1.00 95.06 85 LYS A C 1
ATOM 643 O O . LYS A 1 85 ? -16.239 3.359 9.022 1.00 95.06 85 LYS A O 1
ATOM 648 N N . TRP A 1 86 ? -16.959 2.409 10.928 1.00 92.56 86 TRP A N 1
ATOM 649 C CA . TRP A 1 86 ? -16.179 1.167 10.834 1.00 92.56 86 TRP A CA 1
ATOM 650 C C . TRP A 1 86 ? -16.354 0.418 9.509 1.00 92.56 86 TRP A C 1
ATOM 652 O O . TRP A 1 86 ? -15.367 -0.029 8.935 1.00 92.56 86 TRP A O 1
ATOM 662 N N . GLN A 1 87 ? -17.577 0.352 8.973 1.00 94.81 87 GLN A N 1
ATOM 663 C CA . GLN A 1 87 ? -17.837 -0.317 7.692 1.00 94.81 87 GLN A CA 1
ATOM 664 C C . GLN A 1 87 ? -17.113 0.364 6.523 1.00 94.81 87 GLN A C 1
ATOM 666 O O . GLN A 1 87 ? -16.541 -0.296 5.663 1.00 94.81 87 GLN A O 1
ATOM 671 N N . LEU A 1 88 ? -17.115 1.699 6.497 1.00 89.88 88 LEU A N 1
ATOM 672 C CA . LEU A 1 88 ? -16.421 2.459 5.458 1.00 89.88 88 LEU A CA 1
ATOM 673 C C . LEU A 1 88 ? -14.903 2.354 5.620 1.00 89.88 88 LEU A C 1
ATOM 675 O O . LEU A 1 88 ? -14.189 2.279 4.625 1.00 89.88 88 LEU A O 1
ATOM 679 N N . ALA A 1 89 ? -14.414 2.325 6.863 1.00 90.00 89 ALA A N 1
ATOM 680 C CA . ALA A 1 89 ? -13.001 2.094 7.133 1.00 90.00 89 ALA A CA 1
ATOM 681 C C . ALA A 1 89 ? -12.555 0.714 6.623 1.00 90.00 89 ALA A C 1
ATOM 683 O O . ALA A 1 89 ? -11.488 0.620 6.028 1.00 90.00 89 ALA A O 1
ATOM 684 N N . ALA A 1 90 ? -13.375 -0.329 6.803 1.00 89.00 90 ALA A N 1
ATOM 685 C CA . ALA A 1 90 ? -13.080 -1.675 6.312 1.00 89.00 90 ALA A CA 1
ATOM 686 C C . ALA A 1 90 ? -12.905 -1.704 4.787 1.00 89.00 90 ALA A C 1
ATOM 688 O O . ALA A 1 90 ? -11.876 -2.163 4.300 1.00 89.00 90 ALA A O 1
ATOM 689 N N . ILE A 1 91 ? -13.851 -1.107 4.051 1.00 89.31 91 ILE A N 1
ATOM 690 C CA . ILE A 1 91 ? -13.780 -0.995 2.585 1.00 89.31 91 ILE A CA 1
ATOM 691 C C . ILE A 1 91 ? -12.476 -0.313 2.157 1.00 89.31 91 ILE A C 1
ATOM 693 O O . ILE A 1 91 ? -11.770 -0.819 1.296 1.00 89.31 91 ILE A O 1
ATOM 697 N N . ARG A 1 92 ? -12.102 0.797 2.808 1.00 89.94 92 ARG A N 1
ATOM 698 C CA . ARG A 1 92 ? -10.862 1.516 2.476 1.00 89.94 92 ARG A CA 1
ATOM 699 C C . ARG A 1 92 ? -9.598 0.705 2.738 1.00 89.94 92 ARG A C 1
ATOM 701 O O . ARG A 1 92 ? -8.640 0.835 1.980 1.00 89.94 92 ARG A O 1
ATOM 708 N N . LEU A 1 93 ? -9.582 -0.115 3.787 1.00 88.75 93 LEU A N 1
ATOM 709 C CA . LEU A 1 93 ? -8.457 -1.012 4.046 1.00 88.75 93 LEU A CA 1
ATOM 710 C C . LEU A 1 93 ? -8.386 -2.158 3.037 1.00 88.75 93 LEU A C 1
ATOM 712 O O . LEU A 1 93 ? -7.280 -2.550 2.674 1.00 88.75 93 LEU A O 1
ATOM 716 N N . ASP A 1 94 ? -9.524 -2.666 2.567 1.00 88.44 94 ASP A N 1
ATOM 717 C CA . ASP A 1 94 ? -9.554 -3.698 1.527 1.00 88.44 94 ASP A CA 1
ATOM 718 C C . ASP A 1 94 ? -9.106 -3.145 0.164 1.00 88.44 94 ASP A C 1
ATOM 720 O O . ASP A 1 94 ? -8.241 -3.737 -0.484 1.00 88.44 94 ASP A O 1
ATOM 724 N N . ASP A 1 95 ? -9.579 -1.946 -0.204 1.00 85.00 95 ASP A N 1
ATOM 725 C CA . ASP A 1 95 ? -9.116 -1.205 -1.385 1.00 85.00 95 ASP A CA 1
ATOM 726 C C . ASP A 1 95 ? -7.586 -1.032 -1.334 1.00 85.00 95 ASP A C 1
ATOM 728 O O . ASP A 1 95 ? -6.862 -1.385 -2.270 1.00 85.00 95 ASP A O 1
ATOM 732 N N . MET A 1 96 ? -7.072 -0.543 -0.199 1.00 87.19 96 MET A N 1
ATOM 733 C CA . MET A 1 96 ? -5.638 -0.348 0.022 1.00 87.19 96 MET A CA 1
ATOM 734 C C . MET A 1 96 ? -4.865 -1.669 -0.060 1.00 87.19 96 MET A C 1
ATOM 736 O O . MET A 1 96 ? -3.802 -1.706 -0.679 1.00 87.19 96 MET A O 1
ATOM 740 N N . ALA A 1 97 ? -5.393 -2.753 0.518 1.00 88.44 97 ALA A N 1
ATOM 741 C CA . ALA A 1 97 ? -4.789 -4.080 0.440 1.00 88.44 97 ALA A CA 1
ATOM 742 C C . ALA A 1 97 ? -4.684 -4.574 -1.009 1.00 88.44 97 ALA A C 1
ATOM 744 O O . ALA A 1 97 ? -3.672 -5.167 -1.382 1.00 88.44 97 ALA A O 1
ATOM 745 N N . GLY A 1 98 ? -5.707 -4.315 -1.829 1.00 80.69 98 GLY A N 1
ATOM 746 C CA . GLY A 1 98 ? -5.704 -4.628 -3.257 1.00 80.69 98 GLY A CA 1
ATOM 747 C C . GLY A 1 98 ? -4.596 -3.902 -4.019 1.00 80.69 98 GLY A C 1
ATOM 748 O O . GLY A 1 98 ? -3.910 -4.520 -4.833 1.00 80.69 98 GLY A O 1
ATOM 749 N N . PHE A 1 99 ? -4.378 -2.622 -3.713 1.00 81.25 99 PHE A N 1
ATOM 750 C CA . PHE A 1 99 ? -3.307 -1.829 -4.315 1.00 81.25 99 PHE A CA 1
ATOM 751 C C . PHE A 1 99 ? -1.916 -2.312 -3.904 1.00 81.25 99 PHE A C 1
ATOM 753 O O . PHE A 1 99 ? -1.093 -2.604 -4.767 1.00 81.25 99 PHE A O 1
ATOM 760 N N . VAL A 1 100 ? -1.649 -2.460 -2.603 1.00 83.31 100 VAL A N 1
ATOM 761 C CA . VAL A 1 100 ? -0.299 -2.832 -2.140 1.00 83.31 100 VAL A CA 1
ATOM 762 C C . VAL A 1 100 ? 0.071 -4.280 -2.479 1.00 83.31 100 VAL A C 1
ATOM 764 O O . VAL A 1 100 ? 1.247 -4.579 -2.659 1.00 83.31 100 VAL A O 1
ATOM 767 N N . MET A 1 101 ? -0.911 -5.175 -2.655 1.00 84.62 101 MET A N 1
ATOM 768 C CA . MET A 1 101 ? -0.670 -6.559 -3.092 1.00 84.62 101 MET A CA 1
ATOM 769 C C . MET A 1 101 ? 0.009 -6.634 -4.469 1.00 84.62 101 MET A C 1
ATOM 771 O O . MET A 1 101 ? 0.699 -7.608 -4.761 1.00 84.62 101 MET A O 1
ATOM 775 N N . GLN A 1 102 ? -0.144 -5.611 -5.312 1.00 78.44 102 GLN A N 1
ATOM 776 C CA . GLN A 1 102 ? 0.495 -5.567 -6.631 1.00 78.44 102 GLN A CA 1
ATOM 777 C C . GLN A 1 102 ? 2.028 -5.512 -6.530 1.00 78.44 102 GLN A C 1
ATOM 779 O O . GLN A 1 102 ? 2.714 -5.946 -7.453 1.00 78.44 102 GLN A O 1
ATOM 784 N N . PHE A 1 103 ? 2.564 -5.064 -5.390 1.00 76.88 103 PHE A N 1
ATOM 785 C CA . PHE A 1 103 ? 4.000 -5.045 -5.108 1.00 76.88 103 PHE A CA 1
ATOM 786 C C . PHE A 1 103 ? 4.528 -6.321 -4.456 1.00 76.88 103 PHE A C 1
ATOM 788 O O . PHE A 1 103 ? 5.741 -6.477 -4.350 1.00 76.88 103 PHE A O 1
ATOM 795 N N . ALA A 1 104 ? 3.660 -7.268 -4.087 1.00 79.62 104 ALA A N 1
ATOM 796 C CA . ALA A 1 104 ? 4.081 -8.509 -3.434 1.00 79.62 104 ALA A CA 1
ATOM 797 C C . ALA A 1 104 ? 5.008 -9.365 -4.315 1.00 79.62 104 ALA A C 1
ATOM 799 O O . ALA A 1 104 ? 5.820 -10.116 -3.801 1.00 79.62 104 ALA A O 1
ATOM 800 N N . ALA A 1 105 ? 4.919 -9.239 -5.645 1.00 72.38 105 ALA A N 1
ATOM 801 C CA . ALA A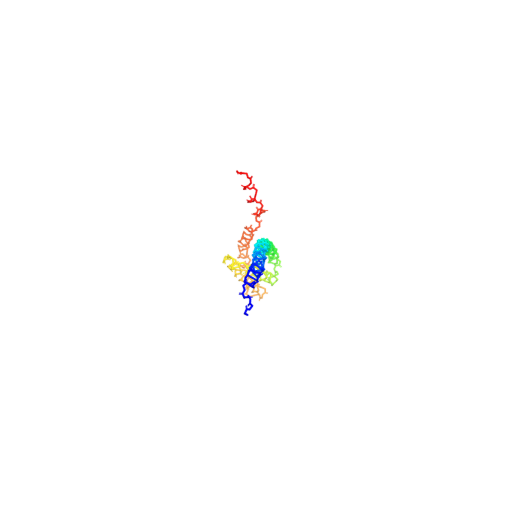 1 105 ? 5.831 -9.927 -6.561 1.00 72.38 105 ALA A CA 1
ATOM 802 C C . ALA A 1 105 ? 7.255 -9.335 -6.567 1.00 72.38 105 ALA A C 1
ATOM 804 O O . ALA A 1 105 ? 8.181 -9.988 -7.045 1.00 72.38 105 ALA A O 1
ATOM 805 N N . ALA A 1 106 ? 7.419 -8.095 -6.097 1.00 72.56 106 ALA A N 1
ATOM 806 C CA . ALA A 1 106 ? 8.700 -7.398 -6.036 1.00 72.56 106 ALA A CA 1
ATOM 807 C C . ALA A 1 106 ? 9.323 -7.442 -4.631 1.00 72.56 106 ALA A C 1
ATOM 809 O O . ALA A 1 106 ? 10.543 -7.519 -4.520 1.00 72.56 106 ALA A O 1
ATOM 810 N N . ASP A 1 107 ? 8.499 -7.399 -3.581 1.00 79.12 107 ASP A N 1
ATOM 811 C CA . ASP A 1 107 ? 8.927 -7.498 -2.185 1.00 79.12 107 ASP A CA 1
ATOM 812 C C . ASP A 1 107 ? 7.818 -8.150 -1.335 1.00 79.12 107 ASP A C 1
ATOM 814 O O . ASP A 1 107 ? 6.700 -7.632 -1.221 1.00 79.12 107 ASP A O 1
ATOM 818 N N . ASP A 1 108 ? 8.145 -9.301 -0.737 1.00 85.25 108 ASP A N 1
ATOM 819 C CA . ASP A 1 108 ? 7.242 -10.127 0.076 1.00 85.25 108 ASP A CA 1
ATOM 820 C C . ASP A 1 108 ? 6.654 -9.360 1.265 1.00 85.25 108 ASP A C 1
ATOM 822 O O . ASP A 1 108 ? 5.513 -9.605 1.679 1.00 85.25 108 ASP A O 1
ATOM 826 N N . GLU A 1 109 ? 7.381 -8.374 1.793 1.00 85.50 109 GLU A N 1
ATOM 827 C CA . GLU A 1 109 ? 6.897 -7.580 2.908 1.00 85.50 109 GLU A CA 1
ATOM 828 C C . GLU A 1 109 ? 5.671 -6.715 2.521 1.00 85.50 109 GLU A C 1
ATOM 830 O O . GLU A 1 109 ? 4.932 -6.258 3.402 1.00 85.50 109 GLU A O 1
ATOM 835 N N . TRP A 1 110 ? 5.429 -6.445 1.228 1.00 83.00 110 TRP A N 1
ATOM 836 C CA . TRP A 1 110 ? 4.171 -5.839 0.761 1.00 83.00 110 TRP A CA 1
ATOM 837 C C . TRP A 1 110 ? 3.003 -6.822 0.811 1.00 83.00 110 TRP A C 1
ATOM 839 O O . TRP A 1 110 ? 1.872 -6.420 1.094 1.00 83.00 110 TRP A O 1
ATOM 849 N N . GLY A 1 111 ? 3.272 -8.110 0.592 1.00 86.88 111 GLY A N 1
ATOM 850 C CA . GLY A 1 111 ? 2.294 -9.180 0.775 1.00 86.88 111 GLY A CA 1
ATOM 851 C C . GLY A 1 111 ? 1.853 -9.297 2.235 1.00 86.88 111 GLY A C 1
ATOM 852 O O . GLY A 1 111 ? 0.652 -9.344 2.520 1.00 86.88 111 GLY A O 1
ATOM 853 N N . GLU A 1 112 ? 2.802 -9.246 3.174 1.00 88.94 112 GLU A N 1
ATOM 854 C CA . GLU A 1 112 ? 2.502 -9.216 4.614 1.00 88.94 112 GLU A CA 1
ATOM 855 C C . GLU A 1 112 ? 1.690 -7.973 5.010 1.00 88.94 112 GLU A C 1
ATOM 857 O O . GLU A 1 112 ? 0.757 -8.046 5.824 1.00 88.94 112 GLU A O 1
ATOM 862 N N . LEU A 1 113 ? 2.000 -6.827 4.396 1.00 87.25 113 LEU A N 1
ATOM 863 C CA . LEU A 1 113 ? 1.257 -5.588 4.599 1.00 87.25 113 LEU A CA 1
ATOM 864 C C . LEU A 1 113 ? -0.190 -5.713 4.113 1.00 87.25 113 LEU A C 1
ATOM 866 O O . LEU A 1 113 ? -1.117 -5.367 4.848 1.00 87.25 113 LEU A O 1
ATOM 870 N N . ALA A 1 114 ? -0.392 -6.257 2.910 1.00 88.94 114 ALA A N 1
ATOM 871 C CA . ALA A 1 114 ? -1.714 -6.513 2.345 1.00 88.94 114 ALA A CA 1
ATOM 872 C C . ALA A 1 114 ? -2.533 -7.453 3.242 1.00 88.94 114 ALA A C 1
ATOM 874 O O . ALA A 1 114 ? -3.709 -7.199 3.507 1.00 88.94 114 ALA A O 1
ATOM 875 N N . ALA A 1 115 ? -1.913 -8.524 3.747 1.00 91.31 115 ALA A N 1
ATOM 876 C CA . ALA A 1 115 ? -2.557 -9.457 4.667 1.00 91.31 115 ALA A CA 1
ATOM 877 C C . ALA A 1 115 ? -2.970 -8.771 5.979 1.00 91.31 115 ALA A C 1
ATOM 879 O O . ALA A 1 115 ? -4.095 -8.953 6.445 1.00 91.31 115 ALA A O 1
ATOM 880 N N . THR A 1 116 ? -2.099 -7.922 6.530 1.00 91.44 116 THR A N 1
ATOM 881 C CA . THR A 1 116 ? -2.392 -7.138 7.739 1.00 91.44 116 THR A CA 1
ATOM 882 C C . THR A 1 116 ? -3.574 -6.190 7.524 1.00 91.44 116 THR A C 1
ATOM 884 O O . THR A 1 116 ? -4.458 -6.101 8.377 1.00 91.44 116 THR A O 1
ATOM 887 N N . LEU A 1 117 ? -3.628 -5.499 6.382 1.00 91.62 117 LEU A N 1
ATOM 888 C CA . LEU A 1 117 ? -4.738 -4.607 6.029 1.00 91.62 117 LEU A CA 1
ATOM 889 C C . LEU A 1 117 ? -6.067 -5.366 5.904 1.00 91.62 117 LEU A C 1
ATOM 891 O O . LEU A 1 117 ? -7.078 -4.909 6.439 1.00 91.62 117 LEU A O 1
ATOM 895 N N . ARG A 1 118 ? -6.057 -6.553 5.283 1.00 94.25 118 ARG A N 1
ATOM 896 C CA . ARG A 1 118 ? -7.239 -7.428 5.194 1.00 94.25 118 ARG A CA 1
ATOM 897 C C . ARG A 1 118 ? -7.713 -7.909 6.562 1.00 94.25 118 ARG A C 1
ATOM 899 O O . ARG A 1 118 ? -8.913 -7.892 6.825 1.00 94.25 118 ARG A O 1
ATOM 906 N N . ASP A 1 119 ? -6.799 -8.284 7.455 1.00 95.69 119 ASP A N 1
ATOM 907 C CA . ASP A 1 119 ? -7.167 -8.681 8.819 1.00 95.69 119 ASP A CA 1
ATOM 908 C C . ASP A 1 119 ? -7.844 -7.527 9.579 1.00 95.69 119 ASP A C 1
ATOM 910 O O . ASP A 1 119 ? -8.886 -7.716 10.214 1.00 95.69 119 ASP A O 1
ATOM 914 N N . PHE A 1 120 ? -7.325 -6.300 9.453 1.00 94.94 120 PHE A N 1
ATOM 915 C CA . PHE A 1 120 ? -7.987 -5.125 10.024 1.00 94.94 120 PHE A CA 1
ATOM 916 C C . PHE A 1 120 ? -9.334 -4.817 9.369 1.00 94.94 120 PHE A C 1
ATOM 918 O O . PHE A 1 120 ? -10.259 -4.453 10.093 1.00 94.94 120 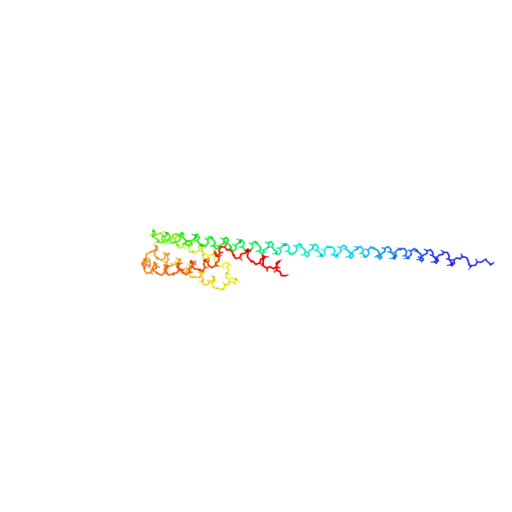PHE A O 1
ATOM 925 N N . SER A 1 121 ? -9.475 -5.001 8.052 1.00 94.56 121 SER A N 1
ATOM 926 C CA . SER A 1 121 ? -10.766 -4.876 7.363 1.00 94.56 121 SER A CA 1
ATOM 927 C C . SER A 1 121 ? -11.812 -5.802 7.995 1.00 94.56 121 SER A C 1
ATOM 929 O O . SER A 1 121 ? -12.843 -5.333 8.481 1.00 94.56 121 SER A O 1
ATOM 931 N N . VAL A 1 122 ? -11.486 -7.089 8.160 1.00 97.12 122 VAL A N 1
ATOM 932 C CA . VAL A 1 122 ? -12.365 -8.066 8.827 1.00 97.12 122 VAL A CA 1
ATOM 933 C C . VAL A 1 122 ? -12.663 -7.664 10.275 1.00 97.12 122 VAL A C 1
ATOM 935 O O . VAL A 1 122 ? -13.802 -7.770 10.739 1.00 97.12 122 VAL A O 1
ATOM 938 N N . GLN A 1 123 ? -11.667 -7.186 11.028 1.00 96.31 123 GLN A N 1
ATOM 939 C CA . GLN A 1 123 ? -11.896 -6.698 12.391 1.00 96.31 123 GLN A CA 1
ATOM 940 C C . GLN A 1 123 ? -12.847 -5.491 12.412 1.00 96.31 123 GLN A C 1
ATOM 942 O O . GLN A 1 123 ? -13.730 -5.438 13.270 1.00 96.31 123 GLN A O 1
ATOM 947 N N . PHE A 1 124 ? -12.713 -4.550 11.477 1.00 95.62 124 PHE A N 1
ATOM 948 C CA . PHE A 1 124 ? -13.575 -3.372 11.371 1.00 95.62 124 PHE A CA 1
ATOM 949 C C . PHE A 1 124 ? -15.006 -3.747 10.984 1.00 95.62 124 PHE A C 1
ATOM 951 O O . PHE A 1 124 ? -15.941 -3.242 11.603 1.00 95.62 124 PHE A O 1
ATOM 958 N N . GLU A 1 125 ? -15.198 -4.694 10.064 1.00 96.75 125 GLU A N 1
ATOM 959 C CA . GLU A 1 125 ? -16.525 -5.245 9.762 1.00 96.75 125 GLU A CA 1
ATOM 960 C C . GLU A 1 125 ? -17.150 -5.915 10.987 1.00 96.75 125 GLU A C 1
ATOM 962 O O . GLU A 1 125 ? -18.343 -5.767 11.262 1.00 96.75 125 GLU A O 1
ATOM 967 N N . ARG A 1 126 ? -16.357 -6.650 11.774 1.00 97.12 126 ARG A N 1
ATOM 968 C CA . ARG A 1 126 ? -16.852 -7.260 13.014 1.00 97.12 126 ARG A CA 1
ATOM 969 C C . ARG A 1 126 ? -17.254 -6.210 14.044 1.00 97.12 126 ARG A C 1
ATOM 971 O O . ARG A 1 126 ? -18.246 -6.430 14.733 1.00 97.12 126 ARG A O 1
ATOM 978 N N . VAL A 1 127 ? -16.537 -5.090 14.141 1.00 96.75 127 VAL A N 1
ATOM 979 C CA . VAL A 1 127 ? -16.936 -3.958 14.994 1.00 96.75 127 VAL A CA 1
ATOM 980 C C . VAL A 1 127 ? -18.221 -3.312 14.469 1.00 96.75 127 VAL A C 1
ATOM 982 O O . VAL A 1 127 ? -19.153 -3.124 15.246 1.00 96.75 127 VAL A O 1
ATOM 985 N N . ALA A 1 128 ? -18.319 -3.056 13.160 1.00 95.75 128 ALA A N 1
ATOM 986 C CA . ALA A 1 128 ? -19.513 -2.490 12.524 1.00 95.75 128 ALA A CA 1
ATOM 987 C C . ALA A 1 128 ? -20.770 -3.344 12.773 1.00 95.75 128 ALA A C 1
ATOM 989 O O . ALA A 1 128 ? -21.850 -2.815 13.018 1.00 95.75 128 ALA A O 1
ATOM 990 N N . ASN A 1 129 ? -20.606 -4.668 12.777 1.00 96.19 129 ASN A N 1
ATOM 991 C CA . ASN A 1 129 ? -21.672 -5.637 13.031 1.00 96.19 129 ASN A CA 1
ATOM 992 C C . ASN A 1 129 ? -21.904 -5.944 14.525 1.00 96.19 129 ASN A C 1
ATOM 994 O O . ASN A 1 129 ? -22.620 -6.892 14.848 1.00 96.19 129 ASN A O 1
ATOM 998 N N . GLY A 1 130 ? -21.254 -5.228 15.449 1.00 94.94 130 GLY A N 1
ATOM 999 C CA . GLY A 1 130 ? -21.387 -5.452 16.896 1.00 94.94 130 GLY A CA 1
ATOM 1000 C C . GLY A 1 130 ? -20.794 -6.775 17.408 1.00 94.94 130 GLY A C 1
ATOM 1001 O O . GLY A 1 130 ? -21.015 -7.151 18.557 1.00 94.94 130 GLY A O 1
ATOM 1002 N N . LYS A 1 131 ? -20.021 -7.492 16.582 1.00 95.94 131 LYS A N 1
ATOM 1003 C CA . LYS A 1 131 ? -19.379 -8.782 16.906 1.00 95.94 131 LYS A CA 1
ATOM 1004 C C . LYS A 1 131 ? -18.022 -8.627 17.603 1.00 95.94 131 LYS A C 1
ATOM 1006 O O . LYS A 1 131 ? -17.404 -9.630 17.967 1.00 95.94 131 LYS A O 1
ATOM 1011 N N . LEU A 1 132 ? -17.516 -7.401 17.728 1.00 95.38 132 LEU A N 1
ATOM 1012 C CA . LEU A 1 132 ? -16.235 -7.086 18.355 1.00 95.38 132 LEU A CA 1
ATOM 1013 C C . LEU A 1 132 ? -16.298 -5.699 19.005 1.00 95.38 132 LEU A C 1
ATOM 1015 O O . LEU A 1 132 ? -16.942 -4.794 18.481 1.00 95.38 132 LEU A O 1
ATOM 1019 N N . LYS A 1 133 ? -15.631 -5.525 20.151 1.00 95.56 133 LYS A N 1
ATOM 1020 C CA . LYS A 1 133 ? -15.563 -4.222 20.828 1.00 95.56 133 LYS A CA 1
ATOM 1021 C C . LYS A 1 133 ? -14.614 -3.272 20.076 1.00 95.56 133 LYS A C 1
ATOM 1023 O O . LYS A 1 133 ? -13.542 -3.725 19.669 1.00 95.56 133 LYS A O 1
ATOM 1028 N N . PRO A 1 134 ? -14.950 -1.977 19.941 1.00 91.88 134 PRO A N 1
ATOM 1029 C CA . PRO A 1 134 ? -14.146 -1.016 19.182 1.00 91.88 134 PRO A CA 1
ATOM 1030 C C . PRO A 1 134 ? -12.795 -0.684 19.834 1.00 91.88 134 PRO A C 1
ATOM 1032 O O . PRO A 1 134 ? -11.789 -0.612 19.130 1.00 91.88 134 PRO A O 1
ATOM 1035 N N . ASP A 1 135 ? -12.723 -0.529 21.161 1.00 93.56 135 ASP A N 1
ATOM 1036 C CA . ASP A 1 135 ? -11.512 0.002 21.822 1.00 93.56 135 ASP A CA 1
ATOM 1037 C C . ASP A 1 135 ? -10.251 -0.860 21.635 1.00 93.56 135 ASP A C 1
ATOM 1039 O O . ASP A 1 135 ? -9.199 -0.318 21.276 1.00 93.56 135 ASP A O 1
ATOM 1043 N N . PRO A 1 136 ? -10.299 -2.199 21.806 1.00 94.25 136 PRO A N 1
ATOM 1044 C CA . PRO A 1 136 ? -9.125 -3.039 21.575 1.00 94.25 136 PRO A CA 1
ATOM 1045 C C . PRO A 1 136 ? -8.641 -2.979 20.123 1.00 94.25 136 PRO A C 1
ATOM 1047 O O . PRO A 1 136 ? -7.436 -2.994 19.868 1.00 94.25 136 PRO A O 1
ATOM 1050 N N . VAL A 1 137 ? -9.580 -2.894 19.177 1.00 93.06 137 VAL A N 1
ATOM 1051 C CA . VAL A 1 137 ? -9.298 -2.826 17.740 1.00 93.06 137 VAL A CA 1
ATOM 1052 C C . VAL A 1 137 ? -8.670 -1.482 17.388 1.00 93.06 137 VAL A C 1
ATOM 1054 O O . VAL A 1 137 ? -7.636 -1.456 16.725 1.00 93.06 137 VAL A O 1
ATOM 1057 N N . ARG A 1 138 ? -9.212 -0.375 17.910 1.00 92.88 138 ARG A N 1
ATOM 1058 C CA . ARG A 1 138 ? -8.669 0.981 17.733 1.00 92.88 138 ARG A CA 1
ATOM 1059 C C . ARG A 1 138 ? -7.224 1.084 18.230 1.00 92.88 138 ARG A C 1
ATOM 1061 O O . ARG A 1 138 ? -6.366 1.622 17.535 1.00 92.88 138 ARG A O 1
ATOM 1068 N N . ASN A 1 139 ? -6.930 0.510 19.396 1.00 92.19 139 ASN A N 1
ATOM 1069 C CA . ASN A 1 139 ? -5.581 0.523 19.967 1.00 92.19 139 ASN A CA 1
ATOM 1070 C C . ASN A 1 139 ? -4.573 -0.272 19.124 1.00 92.19 139 ASN A C 1
ATOM 1072 O O . ASN A 1 139 ? -3.437 0.167 18.936 1.00 92.19 139 ASN A O 1
ATOM 1076 N N . LYS A 1 140 ? -4.978 -1.436 18.600 1.00 92.69 140 LYS A N 1
ATOM 1077 C CA . LYS A 1 140 ? -4.151 -2.212 17.663 1.00 92.69 140 LYS A CA 1
ATOM 1078 C C . LYS A 1 140 ? -3.960 -1.466 16.346 1.00 92.69 140 LYS A C 1
ATOM 1080 O O . LYS A 1 140 ? -2.837 -1.402 15.849 1.00 92.69 140 LYS A O 1
ATOM 1085 N N . TRP A 1 141 ? -5.032 -0.868 15.831 1.00 93.00 141 TRP A N 1
ATOM 1086 C CA . TRP A 1 141 ? -5.018 -0.091 14.599 1.00 93.00 141 TRP A CA 1
ATOM 1087 C C . TRP A 1 141 ? -4.030 1.069 14.677 1.00 93.00 141 TRP A C 1
ATOM 1089 O O . TRP A 1 141 ? -3.210 1.212 13.784 1.00 93.00 141 TRP A O 1
ATOM 1099 N N . HIS A 1 142 ? -4.005 1.834 15.772 1.00 91.50 142 HIS A N 1
ATOM 1100 C CA . HIS A 1 142 ? -3.041 2.928 15.925 1.00 91.50 142 HIS A CA 1
ATOM 1101 C C . HIS A 1 142 ? -1.579 2.478 15.811 1.00 91.50 142 HIS A C 1
ATOM 1103 O O . HIS A 1 142 ? -0.775 3.159 15.176 1.00 91.50 142 HIS A O 1
ATOM 1109 N N . LYS A 1 143 ? -1.236 1.315 16.378 1.00 89.75 143 LYS A N 1
ATOM 1110 C CA . LYS A 1 143 ? 0.115 0.747 16.255 1.00 89.75 143 LYS A CA 1
ATOM 1111 C C . LYS A 1 143 ? 0.411 0.300 14.824 1.00 89.75 143 LYS A C 1
ATOM 1113 O O . LYS A 1 143 ? 1.511 0.526 14.329 1.00 89.75 143 LYS A O 1
ATOM 1118 N N . ALA A 1 144 ? -0.560 -0.326 14.162 1.00 89.19 144 ALA A N 1
ATOM 1119 C CA . ALA A 1 144 ? -0.425 -0.748 12.771 1.00 89.19 144 ALA A CA 1
ATOM 1120 C C . ALA A 1 144 ? -0.297 0.450 11.824 1.00 89.19 144 ALA A C 1
ATOM 1122 O O . ALA A 1 144 ? 0.550 0.442 10.939 1.00 89.19 144 ALA A O 1
ATOM 1123 N N . GLN A 1 145 ? -1.062 1.513 12.067 1.00 89.69 145 GLN A N 1
ATOM 1124 C CA . GLN A 1 145 ? -1.039 2.743 11.289 1.00 89.69 145 GLN A CA 1
ATOM 1125 C C . GLN A 1 145 ? 0.351 3.392 11.301 1.00 89.69 145 GLN A C 1
ATOM 1127 O O . GLN A 1 145 ? 0.827 3.816 10.257 1.00 89.69 145 GLN A O 1
ATOM 1132 N N . GLN A 1 146 ? 1.030 3.433 12.453 1.00 86.94 146 GLN A N 1
ATOM 1133 C CA . GLN A 1 146 ? 2.398 3.961 12.533 1.00 86.94 146 GLN A CA 1
ATOM 1134 C C . GLN A 1 146 ? 3.373 3.159 11.664 1.00 86.94 146 GLN A C 1
ATOM 1136 O O . GLN A 1 146 ? 4.168 3.749 10.936 1.00 86.94 146 GLN A O 1
ATOM 1141 N N . LYS A 1 147 ? 3.277 1.824 11.696 1.00 84.56 147 LYS A N 1
ATOM 1142 C CA . LYS A 1 147 ? 4.102 0.944 10.857 1.00 84.56 147 LYS A CA 1
ATOM 1143 C C . LYS A 1 147 ? 3.800 1.127 9.368 1.00 84.56 147 LYS A C 1
ATOM 1145 O O . LYS A 1 147 ? 4.725 1.237 8.572 1.00 84.56 147 LYS A O 1
ATOM 1150 N N . LEU A 1 148 ? 2.517 1.209 9.011 1.00 85.12 148 LEU A N 1
ATOM 1151 C CA . LEU A 1 148 ? 2.047 1.461 7.647 1.00 85.12 148 LEU A CA 1
ATOM 1152 C C . LEU A 1 148 ? 2.572 2.797 7.114 1.00 85.12 148 LEU A C 1
ATOM 1154 O O . LEU A 1 148 ? 3.169 2.830 6.045 1.00 85.12 148 LEU A O 1
ATOM 1158 N N . SER A 1 149 ? 2.420 3.880 7.880 1.00 85.25 149 SER A N 1
ATOM 1159 C CA . SER A 1 149 ? 2.931 5.201 7.502 1.00 85.25 149 SER A CA 1
ATOM 1160 C C . SER A 1 149 ? 4.455 5.223 7.380 1.00 85.25 149 SER A C 1
ATOM 1162 O O . SER A 1 149 ? 4.974 5.858 6.470 1.00 85.25 149 SER A O 1
ATOM 1164 N N . GLN A 1 150 ? 5.185 4.521 8.253 1.00 85.06 150 GLN A N 1
ATOM 1165 C CA . GLN A 1 150 ? 6.642 4.417 8.143 1.00 85.06 150 GLN A CA 1
ATOM 1166 C C . GLN A 1 150 ? 7.054 3.699 6.854 1.00 85.06 150 GLN A C 1
ATOM 1168 O O . GLN A 1 150 ? 7.939 4.178 6.149 1.00 85.06 150 GLN A O 1
ATOM 1173 N N . LYS A 1 151 ? 6.395 2.581 6.535 1.00 82.38 151 LYS A N 1
ATOM 1174 C CA . LYS A 1 151 ? 6.688 1.794 5.337 1.00 82.38 151 LYS A CA 1
ATOM 1175 C C . LYS A 1 151 ? 6.340 2.544 4.048 1.00 82.38 151 LYS A C 1
ATOM 1177 O O . LYS A 1 151 ? 7.163 2.620 3.146 1.00 82.38 151 LYS A O 1
ATOM 1182 N N . LEU A 1 152 ? 5.173 3.184 3.986 1.00 80.62 152 LEU A N 1
ATOM 1183 C CA . LEU A 1 152 ? 4.817 4.061 2.863 1.00 80.62 152 LEU A CA 1
ATOM 1184 C C . LEU A 1 152 ? 5.782 5.253 2.749 1.00 80.62 152 LEU A C 1
ATOM 1186 O O . LEU A 1 152 ? 6.176 5.634 1.651 1.00 80.62 152 LEU A O 1
ATOM 1190 N N . GLY A 1 153 ? 6.221 5.799 3.887 1.00 76.81 153 GLY A N 1
ATOM 1191 C CA . GLY A 1 153 ? 7.188 6.892 3.961 1.00 76.81 153 GLY A CA 1
ATOM 1192 C C . GLY A 1 153 ? 8.564 6.555 3.379 1.00 76.81 153 GLY A C 1
ATOM 1193 O O . GLY A 1 153 ? 9.208 7.437 2.816 1.00 76.81 153 GLY A O 1
ATOM 1194 N N . GLN A 1 154 ? 9.000 5.292 3.443 1.00 76.81 154 GLN A N 1
ATOM 1195 C CA . GLN A 1 154 ? 10.252 4.844 2.814 1.00 76.81 154 GLN A CA 1
ATOM 1196 C C . GLN A 1 154 ? 10.226 5.005 1.286 1.00 76.81 154 GLN A C 1
ATOM 1198 O O . GLN A 1 154 ? 11.265 5.268 0.688 1.00 76.81 154 GLN A O 1
ATOM 1203 N N . HIS A 1 155 ? 9.042 4.933 0.671 1.00 66.44 155 HIS A N 1
ATOM 1204 C CA . HIS A 1 155 ? 8.843 5.143 -0.766 1.00 66.44 155 HIS A CA 1
ATOM 1205 C C . HIS A 1 155 ? 8.537 6.608 -1.138 1.00 66.44 155 HIS A C 1
ATOM 1207 O O . HIS A 1 155 ? 8.527 6.950 -2.315 1.00 66.44 155 HIS A O 1
ATOM 1213 N N . HIS A 1 156 ? 8.329 7.488 -0.149 1.00 56.59 156 HIS A N 1
ATOM 1214 C CA . HIS A 1 156 ? 7.996 8.913 -0.312 1.00 56.59 156 HIS A CA 1
ATOM 1215 C C . HIS A 1 156 ? 9.171 9.873 -0.027 1.00 56.59 156 HIS A C 1
ATOM 1217 O O . HIS A 1 156 ? 8.966 11.084 0.099 1.00 56.59 156 HIS A O 1
ATOM 1223 N N . GLY A 1 157 ? 10.407 9.371 0.084 1.00 52.88 157 GLY A N 1
ATOM 1224 C CA . GLY A 1 157 ? 11.590 10.219 0.265 1.00 52.88 157 GLY A CA 1
ATOM 1225 C C . GLY A 1 157 ? 11.725 11.241 -0.880 1.00 52.88 157 GLY A C 1
ATOM 1226 O O . GLY A 1 157 ? 11.661 10.844 -2.040 1.00 52.88 157 GLY A O 1
ATOM 1227 N N . PRO A 1 158 ? 11.920 12.546 -0.602 1.00 48.91 158 PRO A N 1
ATOM 1228 C CA . PRO A 1 158 ? 11.615 13.609 -1.563 1.00 48.91 158 PRO A CA 1
ATOM 1229 C C . PRO A 1 158 ? 12.494 13.665 -2.827 1.00 48.91 158 PRO A C 1
ATOM 1231 O O . PRO A 1 158 ? 12.178 14.455 -3.708 1.00 48.91 158 PRO A O 1
ATOM 1234 N N . PHE A 1 159 ? 13.564 12.867 -2.960 1.00 49.31 159 PHE A N 1
ATOM 1235 C CA . PHE A 1 159 ? 14.528 12.980 -4.069 1.00 49.31 159 PHE A CA 1
ATOM 1236 C C . PHE A 1 159 ? 15.351 11.701 -4.340 1.00 49.31 159 PHE A C 1
ATOM 1238 O O . PHE A 1 159 ? 16.575 11.779 -4.424 1.00 49.31 159 PHE A O 1
ATOM 1245 N N . LEU A 1 160 ? 14.754 10.512 -4.478 1.00 49.75 160 LEU A N 1
ATOM 1246 C CA . LEU A 1 160 ? 15.563 9.319 -4.804 1.00 49.75 160 LEU A CA 1
ATOM 1247 C C . LEU A 1 160 ? 15.928 9.168 -6.295 1.00 49.75 160 LEU A C 1
ATOM 1249 O O . LEU A 1 160 ? 16.878 8.447 -6.585 1.00 49.75 160 LEU A O 1
ATOM 1253 N N . SER A 1 161 ? 15.296 9.895 -7.223 1.00 46.53 161 SER A N 1
ATOM 1254 C CA . SER A 1 161 ? 15.554 9.738 -8.669 1.00 46.53 161 SER A CA 1
ATOM 1255 C C . SER A 1 161 ? 16.274 10.894 -9.383 1.00 46.53 161 SER A C 1
ATOM 1257 O O . SER A 1 161 ? 16.338 10.895 -10.605 1.00 46.53 161 SER A O 1
ATOM 1259 N N . VAL A 1 162 ? 16.897 11.856 -8.680 1.00 45.44 162 VAL A N 1
ATOM 1260 C CA . VAL A 1 162 ? 17.615 12.974 -9.359 1.00 45.44 162 VAL A CA 1
ATOM 1261 C C . VAL A 1 162 ? 19.094 13.128 -8.960 1.00 45.44 162 VAL A C 1
ATOM 1263 O O . VAL A 1 162 ? 19.826 13.888 -9.585 1.00 45.44 162 VAL A O 1
ATOM 1266 N N . GLN A 1 163 ? 19.605 12.386 -7.970 1.00 40.22 163 GLN A N 1
ATOM 1267 C CA . GLN A 1 163 ? 20.976 12.601 -7.465 1.00 40.22 163 GLN A CA 1
ATOM 1268 C C . GLN A 1 163 ? 22.056 11.632 -7.973 1.00 40.22 163 GLN A C 1
ATOM 1270 O O . GLN A 1 163 ? 23.230 11.854 -7.681 1.00 40.22 163 GLN A O 1
ATOM 1275 N N . GLN A 1 164 ? 21.716 10.600 -8.753 1.00 42.53 164 GLN A N 1
ATOM 1276 C CA . GLN A 1 164 ? 22.721 9.657 -9.274 1.00 42.53 164 GLN A CA 1
ATOM 1277 C C . GLN A 1 164 ? 23.258 9.986 -10.678 1.00 42.53 164 GLN A C 1
ATOM 1279 O O . GLN A 1 164 ? 24.355 9.538 -10.996 1.00 42.53 164 GLN A O 1
ATOM 1284 N N . GLU A 1 165 ? 22.592 10.824 -11.481 1.00 42.12 165 GLU A N 1
ATOM 1285 C CA . GLU A 1 165 ? 23.111 11.208 -12.811 1.00 42.12 165 GLU A CA 1
ATOM 1286 C C . GLU A 1 165 ? 24.068 12.411 -12.794 1.00 42.12 165 GLU A C 1
ATOM 1288 O O . GLU A 1 165 ? 24.910 12.528 -13.674 1.00 42.12 165 GLU A O 1
ATOM 1293 N N . GLN A 1 166 ? 24.040 13.272 -11.771 1.00 43.38 166 GLN A N 1
ATOM 1294 C CA . GLN A 1 166 ? 24.938 14.441 -11.720 1.00 43.38 166 GLN A CA 1
ATOM 1295 C C . GLN A 1 166 ? 26.330 14.165 -11.129 1.00 43.38 166 GLN A C 1
ATOM 1297 O O . GLN A 1 166 ? 27.162 15.068 -11.108 1.00 43.38 166 GLN A O 1
ATOM 1302 N N . ASN A 1 167 ? 26.611 12.944 -10.660 1.00 41.38 167 ASN A N 1
ATOM 1303 C CA . ASN A 1 167 ? 27.890 12.613 -10.014 1.00 41.38 167 ASN A CA 1
ATOM 1304 C C . ASN A 1 167 ? 28.842 11.769 -10.883 1.00 41.38 167 ASN A C 1
ATOM 1306 O O . ASN A 1 167 ? 29.913 11.400 -10.407 1.00 41.38 167 ASN A O 1
ATOM 1310 N N . ASN A 1 168 ? 28.477 11.471 -12.138 1.00 46.09 168 ASN A N 1
ATOM 1311 C CA . ASN A 1 168 ? 29.326 10.720 -13.074 1.00 46.09 168 ASN A CA 1
ATOM 1312 C C . ASN A 1 168 ? 29.939 11.564 -14.208 1.00 46.09 168 ASN A C 1
ATOM 1314 O O . ASN A 1 168 ? 30.770 11.037 -14.938 1.00 46.09 168 ASN A O 1
ATOM 1318 N N . ASP A 1 169 ? 29.614 12.858 -14.314 1.00 47.25 169 ASP A N 1
ATOM 1319 C CA . ASP A 1 169 ? 30.190 13.768 -15.327 1.00 47.25 169 ASP A CA 1
ATOM 1320 C C . ASP A 1 169 ? 31.340 14.651 -14.801 1.00 47.25 169 ASP A C 1
ATOM 1322 O O . ASP A 1 169 ? 31.847 15.527 -15.500 1.00 47.25 169 ASP A O 1
ATOM 1326 N N . THR A 1 170 ? 31.806 14.416 -13.574 1.00 46.81 170 THR A N 1
ATOM 1327 C CA . THR A 1 170 ? 32.986 15.089 -13.011 1.00 46.81 170 THR A CA 1
ATOM 1328 C C . THR A 1 170 ? 33.959 14.088 -12.406 1.00 46.81 170 THR A C 1
ATOM 1330 O O . THR A 1 170 ? 34.169 14.059 -11.194 1.00 46.81 170 THR A O 1
ATOM 1333 N N . ARG A 1 171 ? 34.606 13.290 -13.260 1.00 38.25 171 ARG A N 1
ATOM 1334 C CA . ARG A 1 171 ? 35.948 12.756 -12.994 1.00 38.25 171 ARG A CA 1
ATOM 1335 C C . ARG A 1 171 ? 36.771 12.626 -14.263 1.00 38.25 171 ARG A C 1
ATOM 1337 O O . ARG A 1 171 ? 36.238 12.092 -15.255 1.00 38.25 171 ARG A O 1
#

Sequence (171 aa):
MADSQLATGFLDDRWRDGLAIVGAVGVLLTLLGVGIAIWQLYKTQSATAAAVQAINDSKERYETYVVGHADRLLSEAKLLVQSEKWQLAAIRLDDMAGFVMQFAAADDEWGELAATLRDFSVQFERVANGKLKPDPVRNKWHKAQQKLSQKLGQHHGPFLSVQQEQNNDTR